Protein AF-A0A958V2U3-F1 (afdb_monomer_lite)

Foldseek 3Di:
DVVVVVVVVVVVVVPPPPPPVPDPDPLVPPDADEAEAALLCVLLVDALVCVVVSCVVCVVVDPPPDDSVVSNCLSPDPVNNVLSVLLCVPVVPCVVVVVLLRVLQSVVCVVPVVDHAAHEYEHADLLPLVPQWADDDRYIYHHSSQASALPDPSCVVPDSVSSNCNHPVNRSVVSNVNVVVVD

Radius of gyration: 22.4 Å; chains: 1; bounding box: 86×38×44 Å

Structure (mmCIF, N/CA/C/O backbone):
data_AF-A0A958V2U3-F1
#
_entry.id   AF-A0A958V2U3-F1
#
loop_
_atom_site.group_PDB
_atom_site.id
_atom_site.type_symbol
_atom_site.label_atom_id
_atom_site.label_alt_id
_atom_site.label_comp_id
_atom_site.label_asym_id
_atom_site.label_entity_id
_atom_site.label_seq_id
_atom_site.pdbx_PDB_ins_code
_atom_site.Cartn_x
_atom_site.Cartn_y
_atom_site.Cartn_z
_atom_site.occupancy
_atom_site.B_iso_or_equiv
_atom_site.auth_seq_id
_atom_site.auth_comp_id
_atom_site.au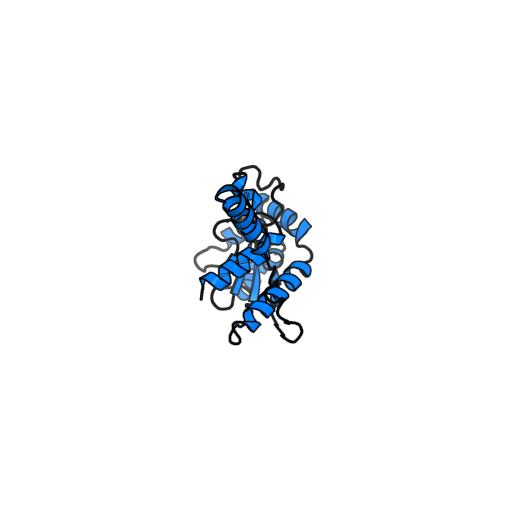th_asym_id
_atom_site.auth_atom_id
_atom_site.pdbx_PDB_model_num
ATOM 1 N N . MET A 1 1 ? -64.484 15.242 4.154 1.00 53.69 1 MET A N 1
ATOM 2 C CA . MET A 1 1 ? -63.536 14.791 5.201 1.00 53.69 1 MET A CA 1
ATOM 3 C C . MET A 1 1 ? -62.347 14.018 4.629 1.00 53.69 1 MET A C 1
ATOM 5 O O . MET A 1 1 ? -61.232 14.341 5.003 1.00 53.69 1 MET A O 1
ATOM 9 N N . SER A 1 2 ? -62.538 13.102 3.667 1.00 55.75 2 SER A N 1
ATOM 10 C CA . SER A 1 2 ? -61.446 12.334 3.023 1.00 55.75 2 SER A CA 1
ATOM 11 C C . SER A 1 2 ? -60.313 13.189 2.405 1.00 55.75 2 SER A C 1
ATOM 13 O O . SER A 1 2 ? -59.148 12.836 2.537 1.00 55.75 2 SER A O 1
ATOM 15 N N . ARG A 1 3 ? -60.604 14.369 1.830 1.00 57.62 3 ARG A N 1
ATOM 16 C CA . ARG A 1 3 ? -59.572 15.234 1.212 1.00 57.62 3 ARG A CA 1
ATOM 17 C C . ARG A 1 3 ? -58.568 15.829 2.211 1.00 57.62 3 ARG A C 1
ATOM 19 O O . ARG A 1 3 ? -57.405 15.981 1.868 1.00 57.62 3 ARG A O 1
ATOM 26 N N . TYR A 1 4 ? -58.992 16.114 3.445 1.00 66.75 4 TYR A N 1
ATOM 27 C CA . TYR A 1 4 ? -58.100 16.603 4.507 1.00 66.75 4 TYR A CA 1
ATOM 28 C C . TYR A 1 4 ? -57.252 15.480 5.109 1.00 66.75 4 TYR A C 1
ATOM 30 O O . TYR A 1 4 ? -56.148 15.737 5.570 1.00 66.75 4 TYR A O 1
ATOM 38 N N . PHE A 1 5 ? -57.736 14.235 5.045 1.00 69.31 5 PHE A N 1
ATOM 39 C CA . PHE A 1 5 ? -56.988 13.061 5.488 1.00 69.31 5 PHE A CA 1
ATOM 40 C C . PHE A 1 5 ? -55.753 12.820 4.609 1.00 69.31 5 PHE A C 1
ATOM 42 O O . PHE A 1 5 ? -54.675 12.597 5.142 1.00 69.31 5 PHE A O 1
ATOM 49 N N . TYR A 1 6 ? -55.866 12.975 3.283 1.00 70.88 6 TYR A N 1
ATOM 50 C CA . TYR A 1 6 ? -54.709 12.896 2.377 1.00 70.88 6 TYR A CA 1
ATOM 51 C C . TYR A 1 6 ? -53.693 14.025 2.597 1.00 70.88 6 TYR A C 1
ATOM 53 O O . TYR A 1 6 ? -52.493 13.774 2.548 1.00 70.88 6 TYR A O 1
ATOM 61 N N . PHE A 1 7 ? -54.149 15.247 2.895 1.00 69.75 7 PHE A N 1
ATOM 62 C CA . PHE A 1 7 ? -53.253 16.355 3.254 1.00 69.75 7 PHE A CA 1
ATOM 63 C C . PHE A 1 7 ? -52.552 16.130 4.601 1.00 69.75 7 PHE A C 1
ATOM 65 O O . PHE A 1 7 ? -51.372 16.445 4.728 1.00 69.75 7 PHE A O 1
ATOM 72 N N . LEU A 1 8 ? -53.242 15.540 5.582 1.00 73.44 8 LEU A N 1
ATOM 73 C CA . LEU A 1 8 ? -52.655 15.161 6.868 1.00 73.44 8 LEU A CA 1
ATOM 74 C C . LEU A 1 8 ? -51.618 14.034 6.700 1.00 73.44 8 LEU A C 1
ATOM 76 O O . LEU A 1 8 ? -50.543 14.100 7.284 1.00 73.44 8 LEU A O 1
ATOM 80 N N . LEU A 1 9 ? -51.906 13.037 5.857 1.00 72.19 9 LEU A N 1
ATOM 81 C CA . LEU A 1 9 ? -51.006 11.913 5.574 1.00 72.19 9 LEU A CA 1
ATOM 82 C C . LEU A 1 9 ? -49.745 12.360 4.814 1.00 72.19 9 LEU A C 1
ATOM 84 O O . LEU A 1 9 ? -48.650 11.892 5.112 1.00 72.19 9 LEU A O 1
ATOM 88 N N . LEU A 1 10 ? -49.885 13.316 3.887 1.00 73.12 10 LEU A N 1
ATOM 89 C CA . LEU A 1 10 ? -48.760 13.936 3.181 1.00 73.12 10 LEU A CA 1
ATOM 90 C C . LEU A 1 10 ? -47.903 14.799 4.123 1.00 73.12 10 LEU A C 1
ATOM 92 O O . LEU A 1 10 ? -46.685 14.801 4.002 1.00 73.12 10 LEU A O 1
ATOM 96 N N . ALA A 1 11 ? -48.518 15.488 5.092 1.00 70.25 11 ALA A N 1
ATOM 97 C CA . ALA A 1 11 ? -47.801 16.291 6.084 1.00 70.25 11 ALA A CA 1
ATOM 98 C C . ALA A 1 11 ? -46.962 15.435 7.054 1.00 70.25 11 ALA A C 1
ATOM 100 O O . ALA A 1 11 ? -45.872 15.849 7.437 1.00 70.25 11 ALA A O 1
ATOM 101 N N . ILE A 1 12 ? -47.420 14.227 7.405 1.00 69.62 12 ILE A N 1
ATOM 102 C CA . ILE A 1 12 ? -46.679 13.300 8.283 1.00 69.62 12 ILE A CA 1
ATOM 103 C C . ILE A 1 12 ? -45.396 12.778 7.603 1.00 69.62 12 ILE A C 1
ATOM 105 O O . ILE A 1 12 ? -44.389 12.581 8.282 1.00 69.62 12 ILE A O 1
ATOM 109 N N . LEU A 1 13 ? -45.378 12.646 6.268 1.00 68.75 13 LEU A N 1
ATOM 110 C CA . LEU A 1 13 ? -44.176 12.248 5.515 1.00 68.75 13 LEU A CA 1
ATOM 111 C C . LEU A 1 13 ? -43.043 13.289 5.583 1.00 68.75 13 LEU A C 1
ATOM 113 O O . LEU A 1 13 ? -41.878 12.917 5.473 1.00 68.75 13 LEU A O 1
ATOM 117 N N . PHE A 1 14 ? -43.351 14.570 5.819 1.00 64.12 14 PHE A N 1
ATOM 118 C CA . PHE A 1 14 ? -42.335 15.624 5.952 1.00 64.12 14 PHE A CA 1
ATOM 119 C C . PHE A 1 14 ? -41.719 15.725 7.357 1.00 64.12 14 PHE A C 1
ATOM 121 O O . PHE A 1 14 ? -40.670 16.345 7.507 1.00 64.12 14 PHE A O 1
ATOM 128 N N . PHE A 1 15 ? -42.321 15.106 8.380 1.00 61.28 15 PHE A N 1
ATOM 129 C CA . PHE A 1 15 ? -41.809 15.130 9.760 1.00 61.28 15 PHE A CA 1
ATOM 130 C C . PHE A 1 15 ? -40.946 13.913 10.133 1.00 61.28 15 PHE A C 1
ATOM 132 O O . PHE A 1 15 ? -40.357 13.899 11.209 1.00 61.28 15 PHE A O 1
ATOM 139 N N . SER A 1 16 ? -40.822 12.907 9.258 1.00 61.31 16 SER A N 1
ATOM 140 C CA . SER A 1 16 ? -40.075 11.673 9.562 1.00 61.31 16 SER A CA 1
ATOM 141 C C . SER A 1 16 ? -38.550 11.787 9.401 1.00 61.31 16 SER A C 1
ATOM 143 O O . SER A 1 16 ? -37.840 10.829 9.699 1.00 61.31 16 SER A O 1
ATOM 145 N N . CYS A 1 17 ? -38.023 12.931 8.956 1.00 61.22 17 CYS A N 1
ATOM 146 C CA . CYS A 1 17 ? -36.583 13.195 8.933 1.00 61.22 17 CYS A CA 1
ATOM 147 C C . CYS A 1 17 ? -36.166 14.059 10.126 1.00 61.22 17 CYS A C 1
ATOM 149 O O . CYS A 1 17 ? -35.723 15.197 9.973 1.00 61.22 17 CYS A O 1
ATOM 151 N N . THR A 1 18 ? -36.235 13.501 11.331 1.00 60.31 18 THR A N 1
ATOM 152 C CA . THR A 1 18 ? -35.295 13.915 12.372 1.00 60.31 18 THR A CA 1
ATOM 153 C C . THR A 1 18 ? -33.933 13.370 11.964 1.00 60.31 18 THR A C 1
ATOM 155 O O . THR A 1 18 ? -33.698 12.164 12.035 1.00 60.31 18 THR A O 1
ATOM 158 N N . LYS A 1 19 ? -33.038 14.245 11.489 1.00 56.06 19 LYS A N 1
ATOM 159 C CA . LYS A 1 19 ? -31.605 13.940 11.429 1.00 56.06 19 LYS A CA 1
ATOM 160 C C . LYS A 1 19 ? -31.123 13.787 12.871 1.00 56.06 19 LYS A C 1
ATOM 162 O O . LYS A 1 19 ? -30.572 14.719 13.447 1.00 56.06 19 LYS A O 1
ATOM 167 N N . GLU A 1 20 ? -31.387 12.636 13.479 1.00 52.56 20 GLU A N 1
ATOM 168 C CA . GLU A 1 20 ? -30.566 12.185 14.589 1.00 52.56 20 GLU A CA 1
ATOM 169 C C . GLU A 1 20 ? -29.176 12.002 14.000 1.00 52.56 20 GLU A C 1
ATOM 171 O O . GLU A 1 20 ? -28.909 11.062 13.252 1.00 52.56 20 GLU A O 1
ATOM 176 N N . ASN A 1 21 ? -28.330 12.995 14.253 1.00 53.22 21 ASN A N 1
ATOM 177 C CA . ASN A 1 21 ? -26.915 12.953 13.958 1.00 53.22 21 ASN A CA 1
ATOM 178 C C . ASN A 1 21 ? -26.348 11.866 14.880 1.00 53.22 21 ASN A C 1
ATOM 180 O O . ASN A 1 21 ? -26.026 12.133 16.038 1.00 53.22 21 ASN A O 1
ATOM 184 N N . LYS A 1 22 ? -26.418 10.606 14.436 1.00 55.25 22 LYS A N 1
ATOM 185 C CA . LYS A 1 22 ? -25.951 9.452 15.201 1.00 55.25 22 LYS A CA 1
ATOM 186 C C . LYS A 1 22 ? -24.435 9.551 15.312 1.00 55.25 22 LYS A C 1
ATOM 188 O O . LYS A 1 22 ? -23.723 9.117 14.421 1.00 55.25 22 LYS A O 1
ATOM 193 N N . GLN A 1 23 ? -24.040 10.181 16.416 1.00 59.31 23 GLN A N 1
ATOM 194 C CA . GLN A 1 23 ? -22.776 10.100 17.139 1.00 59.31 23 GLN A CA 1
ATOM 195 C C . GLN A 1 23 ? -21.535 10.016 16.257 1.00 59.31 23 GLN A C 1
ATOM 197 O O . GLN A 1 23 ? -21.010 8.936 16.004 1.00 59.31 23 GLN A O 1
ATOM 202 N N . ASP A 1 24 ? -21.018 11.193 15.912 1.00 71.69 24 ASP A N 1
ATOM 203 C CA . ASP A 1 24 ? -19.572 11.363 15.830 1.00 71.69 24 ASP A CA 1
ATOM 204 C C . ASP A 1 24 ? -19.022 10.983 17.215 1.00 71.69 24 ASP A C 1
ATOM 206 O O . ASP A 1 24 ? -19.319 11.639 18.222 1.00 71.69 24 ASP A O 1
ATOM 210 N N . VAL A 1 25 ? -18.401 9.809 17.305 1.00 86.94 25 VAL A N 1
ATOM 211 C CA . VAL A 1 25 ? -17.883 9.288 18.569 1.00 86.94 25 VAL A CA 1
ATOM 212 C C . VAL A 1 25 ? -16.562 9.982 18.855 1.00 86.94 25 VAL A C 1
ATOM 214 O O . VAL A 1 25 ? -15.696 10.069 17.993 1.00 86.94 25 VAL A O 1
ATOM 217 N N . ASP A 1 26 ? -16.395 10.495 20.071 1.00 90.62 26 ASP A N 1
ATOM 218 C CA . ASP A 1 26 ? -15.137 11.138 20.440 1.00 90.62 26 ASP A CA 1
ATOM 219 C C . ASP A 1 26 ? -14.033 10.084 20.594 1.00 90.62 26 ASP A C 1
ATOM 221 O O . ASP A 1 26 ? -13.953 9.370 21.597 1.00 90.62 26 ASP A O 1
ATOM 225 N N . VAL A 1 27 ? -13.181 9.997 19.575 1.00 94.06 27 VAL A N 1
ATOM 226 C CA . VAL A 1 27 ? -12.012 9.116 19.540 1.00 94.06 27 VAL A CA 1
ATOM 227 C C . VAL A 1 27 ? -10.700 9.845 19.846 1.00 94.06 27 VAL A C 1
ATOM 229 O O . VAL A 1 27 ? -9.628 9.245 19.758 1.00 94.06 27 VAL A O 1
ATOM 232 N N . SER A 1 28 ? -10.749 11.123 20.239 1.00 91.44 28 SER A N 1
ATOM 233 C CA . SER A 1 28 ? -9.549 11.941 20.480 1.00 91.44 28 SER A CA 1
ATOM 234 C C . SER A 1 28 ? -8.645 11.382 21.588 1.00 91.44 28 SER A C 1
ATOM 236 O O . SER A 1 28 ? -7.428 11.555 21.540 1.00 91.44 28 SER A O 1
ATOM 238 N N . GLY A 1 29 ? -9.227 10.664 22.555 1.00 93.06 29 GLY A N 1
ATOM 239 C CA . GLY A 1 29 ? -8.511 9.986 23.639 1.00 93.06 29 GLY A CA 1
ATOM 240 C C . GLY A 1 29 ? -8.008 8.576 23.307 1.00 93.06 29 GLY A C 1
ATOM 241 O O . GLY A 1 29 ? -7.404 7.936 24.169 1.00 93.06 29 GLY A O 1
ATOM 242 N N . ILE A 1 30 ? -8.268 8.061 22.100 1.00 95.19 30 ILE A N 1
ATOM 243 C CA . ILE A 1 30 ? -7.859 6.714 21.693 1.00 95.19 30 ILE A CA 1
ATOM 244 C C . ILE A 1 30 ? -6.532 6.791 20.958 1.00 95.19 30 ILE A C 1
ATOM 246 O O . ILE A 1 30 ? -6.419 7.392 19.891 1.00 95.19 30 ILE A O 1
ATOM 250 N N . ASP A 1 31 ? -5.536 6.112 21.517 1.00 93.44 31 ASP A N 1
ATOM 251 C CA . ASP A 1 31 ? -4.245 5.951 20.870 1.00 93.44 31 ASP A CA 1
ATOM 252 C C . ASP A 1 31 ? -4.198 4.667 20.028 1.00 93.44 31 ASP A C 1
ATOM 254 O O . ASP A 1 31 ? -4.559 3.569 20.490 1.00 93.44 31 ASP A O 1
ATOM 258 N N . VAL A 1 32 ? -3.730 4.811 18.791 1.00 94.94 32 VAL A N 1
ATOM 259 C CA . VAL A 1 32 ? -3.448 3.717 17.861 1.00 94.94 32 VAL A CA 1
ATOM 260 C C . VAL A 1 32 ? -2.045 3.912 17.310 1.00 94.94 32 VAL A C 1
ATOM 262 O O . VAL A 1 32 ? -1.762 4.859 16.586 1.00 94.94 32 VAL A O 1
ATOM 265 N N . ASN A 1 33 ? -1.159 2.986 17.659 1.00 93.12 33 ASN A N 1
ATOM 266 C CA . ASN A 1 33 ? 0.198 2.963 17.139 1.00 93.12 33 ASN A CA 1
ATOM 267 C C . ASN A 1 33 ? 0.290 1.858 16.097 1.00 93.12 33 ASN A C 1
ATOM 269 O O . ASN A 1 33 ? 0.046 0.690 16.407 1.00 93.12 33 ASN A O 1
ATOM 273 N N . PHE A 1 34 ? 0.651 2.230 14.878 1.00 97.25 34 PHE A N 1
ATOM 274 C CA . PHE A 1 34 ? 0.941 1.300 13.800 1.00 97.25 34 PHE A CA 1
ATOM 275 C C . PHE A 1 34 ? 2.052 1.861 12.923 1.00 97.25 34 PHE A C 1
ATOM 277 O O . PHE A 1 34 ? 2.313 3.064 12.904 1.00 97.25 34 PHE A O 1
ATOM 284 N N . ASN A 1 35 ? 2.705 0.962 12.199 1.00 96.38 35 ASN A N 1
ATOM 285 C CA . ASN A 1 35 ? 3.765 1.313 11.272 1.00 96.38 35 ASN A CA 1
ATOM 286 C C . ASN A 1 35 ? 3.280 1.089 9.846 1.00 96.38 35 ASN A C 1
ATOM 288 O O . ASN A 1 35 ? 2.579 0.110 9.577 1.00 96.38 35 ASN A O 1
ATOM 292 N N . VAL A 1 36 ? 3.716 1.973 8.954 1.00 98.25 36 VAL A N 1
ATOM 293 C CA . VAL A 1 36 ? 3.578 1.813 7.509 1.00 98.25 36 VAL A CA 1
ATOM 294 C C . VAL A 1 36 ? 4.941 1.419 6.952 1.00 98.25 36 VAL A C 1
ATOM 296 O O . VAL A 1 36 ? 5.921 2.143 7.125 1.00 98.25 36 VAL A O 1
ATOM 299 N N . GLU A 1 37 ? 5.017 0.272 6.288 1.00 98.12 37 GLU A N 1
ATOM 300 C CA . GLU A 1 37 ? 6.196 -0.145 5.539 1.00 98.12 37 GLU A CA 1
ATOM 301 C C . GLU A 1 37 ? 5.947 0.032 4.038 1.00 98.12 37 GLU A C 1
ATOM 303 O O . GLU A 1 37 ? 5.119 -0.653 3.439 1.00 98.12 37 GLU A O 1
ATOM 308 N N . ARG A 1 38 ? 6.698 0.952 3.423 1.00 98.25 38 ARG A N 1
ATOM 309 C CA . ARG A 1 38 ? 6.649 1.233 1.983 1.00 98.25 38 ARG A CA 1
ATOM 310 C C . ARG A 1 38 ? 7.391 0.165 1.181 1.00 98.25 38 ARG A C 1
ATOM 312 O O . ARG A 1 38 ? 8.514 0.393 0.724 1.00 98.25 38 ARG A O 1
ATOM 319 N N . PHE A 1 39 ? 6.812 -1.034 1.085 1.00 98.38 39 PHE A N 1
ATOM 320 C CA . PHE A 1 39 ? 7.411 -2.131 0.320 1.00 98.38 39 PHE A CA 1
ATOM 321 C C . PHE A 1 39 ? 7.506 -1.784 -1.167 1.00 98.38 39 PHE A C 1
ATOM 323 O O . PHE A 1 39 ? 8.541 -2.058 -1.764 1.00 98.38 39 PHE A O 1
ATOM 330 N N . ASP A 1 40 ? 6.503 -1.107 -1.732 1.00 98.12 40 ASP A N 1
ATOM 331 C CA . ASP A 1 40 ? 6.541 -0.539 -3.085 1.00 98.12 40 ASP A CA 1
ATOM 332 C C . ASP A 1 40 ? 7.841 0.244 -3.339 1.00 98.12 40 ASP A C 1
ATOM 334 O O . ASP A 1 40 ? 8.592 -0.073 -4.260 1.00 98.12 40 ASP A O 1
ATOM 338 N N . GLN A 1 41 ? 8.184 1.192 -2.462 1.00 98.12 41 GLN A N 1
ATOM 339 C CA . GLN A 1 41 ? 9.424 1.959 -2.586 1.00 98.12 41 GLN A CA 1
ATOM 340 C C . GLN A 1 41 ? 10.656 1.078 -2.381 1.00 98.12 41 GLN A C 1
ATOM 342 O O . GLN A 1 41 ? 11.604 1.147 -3.163 1.00 98.12 41 GLN A O 1
ATOM 347 N N . ALA A 1 42 ? 10.655 0.237 -1.345 1.00 97.62 42 ALA A N 1
ATOM 348 C CA . ALA A 1 42 ? 11.793 -0.618 -1.025 1.00 97.62 42 ALA A CA 1
ATOM 349 C C . ALA A 1 42 ? 12.126 -1.601 -2.159 1.00 97.62 42 ALA A C 1
ATOM 351 O O . ALA A 1 42 ? 13.299 -1.865 -2.399 1.00 97.62 42 ALA A O 1
ATOM 352 N N . TYR A 1 43 ? 11.114 -2.123 -2.852 1.00 97.75 43 TYR A N 1
ATOM 353 C CA . TYR A 1 43 ? 11.257 -3.097 -3.925 1.00 97.75 43 TYR A CA 1
ATOM 354 C C . TYR A 1 43 ? 11.634 -2.437 -5.257 1.00 97.75 43 TYR A C 1
ATOM 356 O O . TYR A 1 43 ? 12.681 -2.771 -5.814 1.00 97.75 43 TYR A O 1
ATOM 364 N N . TYR A 1 44 ? 10.861 -1.457 -5.739 1.00 97.81 44 TYR A N 1
ATOM 365 C CA . TYR A 1 44 ? 11.070 -0.872 -7.074 1.00 97.81 44 TYR A CA 1
ATOM 366 C C . TYR A 1 44 ? 12.282 0.062 -7.175 1.00 97.81 44 TYR A C 1
ATOM 368 O O . TYR A 1 44 ? 12.755 0.321 -8.280 1.00 97.81 44 TYR A O 1
ATOM 376 N N . THR A 1 45 ? 12.834 0.523 -6.047 1.00 96.31 45 THR A N 1
ATOM 377 C CA . THR A 1 45 ? 14.106 1.276 -6.020 1.00 96.31 45 THR A CA 1
ATOM 378 C C . THR A 1 45 ? 15.335 0.394 -5.779 1.00 96.31 45 THR A C 1
ATOM 380 O O . THR A 1 45 ? 16.466 0.892 -5.787 1.00 96.31 45 THR A O 1
ATOM 383 N N . SER A 1 46 ? 15.140 -0.908 -5.552 1.00 94.44 46 SER A N 1
ATOM 384 C CA . SER A 1 46 ? 16.232 -1.829 -5.249 1.00 94.44 46 SER A CA 1
ATOM 385 C C . SER A 1 46 ? 16.964 -2.321 -6.492 1.00 94.44 46 SER A C 1
ATOM 387 O O . SER A 1 46 ? 16.429 -2.377 -7.596 1.00 94.44 46 SER A O 1
ATOM 389 N N . LYS A 1 47 ? 18.218 -2.721 -6.292 1.00 92.94 47 LYS A N 1
ATOM 390 C CA . LYS A 1 47 ? 19.012 -3.462 -7.273 1.00 92.94 47 LYS A CA 1
ATOM 391 C C . LYS A 1 47 ? 18.972 -4.955 -6.981 1.00 92.94 47 LYS A C 1
ATOM 393 O O . LYS A 1 47 ? 18.674 -5.382 -5.866 1.00 92.94 47 LYS A O 1
ATOM 398 N N . SER A 1 48 ? 19.357 -5.758 -7.968 1.00 90.75 48 SER A N 1
ATOM 399 C CA . SER A 1 48 ? 19.371 -7.221 -7.866 1.00 90.75 48 SER A CA 1
ATOM 400 C C . SER A 1 48 ? 20.176 -7.737 -6.668 1.00 90.75 48 SER A C 1
ATOM 402 O O . SER A 1 48 ? 19.770 -8.703 -6.029 1.00 90.75 48 SER A O 1
ATOM 404 N N . GLU A 1 49 ? 21.271 -7.066 -6.300 1.00 92.94 49 GLU A N 1
ATOM 405 C CA . GLU A 1 49 ? 22.117 -7.446 -5.162 1.00 92.94 49 GLU A CA 1
ATOM 406 C C . GLU A 1 49 ? 21.439 -7.224 -3.799 1.00 92.94 49 GLU A C 1
ATOM 408 O O . GLU A 1 49 ? 21.866 -7.795 -2.797 1.00 92.94 49 GLU A O 1
ATOM 413 N N . GLN A 1 50 ? 20.391 -6.398 -3.744 1.00 95.19 50 GLN A N 1
ATOM 414 C CA . GLN A 1 50 ? 19.655 -6.069 -2.519 1.00 95.19 50 GLN A CA 1
ATOM 415 C C . GLN A 1 50 ? 18.452 -6.994 -2.286 1.00 95.19 50 GLN A C 1
ATOM 417 O O . GLN A 1 50 ? 17.880 -6.987 -1.193 1.00 95.19 50 GLN A O 1
ATOM 422 N N . LEU A 1 51 ? 18.089 -7.823 -3.273 1.00 95.25 51 LEU A N 1
ATOM 423 C CA . LEU A 1 51 ? 16.960 -8.748 -3.181 1.00 95.25 51 LEU A CA 1
ATOM 424 C C . LEU A 1 51 ? 17.041 -9.693 -1.964 1.00 95.25 51 LEU A C 1
ATOM 426 O O . LEU A 1 51 ? 16.020 -9.844 -1.293 1.00 95.25 51 LEU A O 1
ATOM 430 N N . PRO A 1 52 ? 18.201 -10.283 -1.595 1.00 95.44 52 PRO A N 1
ATOM 431 C CA . PRO A 1 52 ? 18.282 -11.130 -0.403 1.00 95.44 52 PRO A CA 1
ATOM 432 C C . PRO A 1 52 ? 17.889 -10.401 0.891 1.00 95.44 52 PRO A C 1
ATOM 434 O O . PRO A 1 52 ? 17.144 -10.946 1.700 1.00 95.44 52 PRO A O 1
ATOM 437 N N . ALA A 1 53 ? 18.321 -9.147 1.059 1.00 95.94 53 ALA A N 1
ATOM 438 C CA . ALA A 1 53 ? 17.977 -8.340 2.231 1.00 95.94 53 ALA A CA 1
ATOM 439 C C . ALA A 1 53 ? 16.486 -7.958 2.251 1.00 95.94 53 ALA A C 1
ATOM 441 O O . ALA A 1 53 ? 15.858 -7.940 3.310 1.00 95.94 53 ALA A O 1
ATOM 442 N N . LEU A 1 54 ? 15.889 -7.696 1.081 1.00 96.25 54 LEU A N 1
ATOM 443 C CA . LEU A 1 54 ? 14.444 -7.477 0.968 1.00 96.25 54 LEU A CA 1
ATOM 444 C C . LEU A 1 54 ? 13.645 -8.726 1.337 1.00 96.25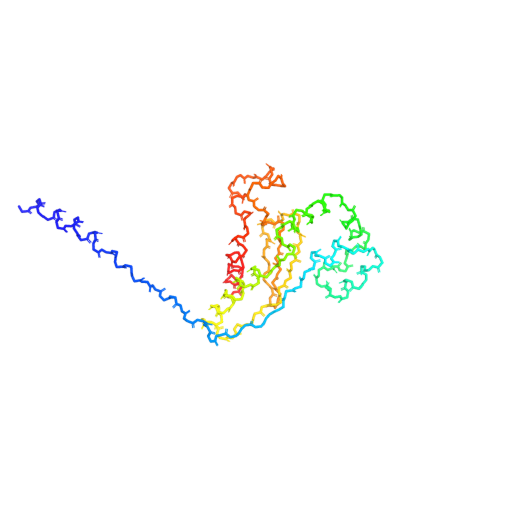 54 LEU A C 1
ATOM 446 O O . LEU A 1 54 ? 12.653 -8.616 2.054 1.00 96.25 54 LEU A O 1
ATOM 450 N N . LYS A 1 55 ? 14.093 -9.906 0.898 1.00 95.88 55 LYS A N 1
ATOM 451 C CA . LYS A 1 55 ? 13.474 -11.188 1.252 1.00 95.88 55 LYS A CA 1
ATOM 452 C C . LYS A 1 55 ? 13.527 -11.463 2.749 1.00 95.88 55 LYS A C 1
ATOM 454 O O . LYS A 1 55 ? 12.555 -11.958 3.305 1.00 95.88 55 LYS A O 1
ATOM 459 N N . GLU A 1 56 ? 14.628 -11.111 3.405 1.00 95.81 56 GLU A N 1
ATOM 460 C CA . GLU A 1 56 ? 14.751 -11.232 4.859 1.00 95.81 56 GLU A CA 1
ATOM 461 C C . GLU A 1 56 ? 13.801 -10.278 5.598 1.00 95.81 56 GLU A C 1
ATOM 463 O O . GLU A 1 56 ? 13.184 -10.662 6.591 1.00 95.81 56 GLU A O 1
ATOM 468 N N . LYS A 1 57 ? 13.633 -9.049 5.093 1.00 96.19 57 LYS A N 1
ATOM 469 C CA . LYS A 1 57 ? 12.737 -8.052 5.694 1.00 96.19 57 LYS A CA 1
ATOM 470 C C . LYS A 1 57 ? 11.249 -8.358 5.458 1.00 96.19 57 LYS A C 1
ATOM 472 O O . LYS A 1 57 ? 10.433 -8.128 6.351 1.00 96.19 57 LYS A O 1
ATOM 477 N N . PHE A 1 58 ? 10.896 -8.885 4.284 1.00 95.62 58 PHE A N 1
ATOM 478 C CA . PHE A 1 58 ? 9.514 -9.130 3.850 1.00 95.62 58 PHE A CA 1
ATOM 479 C C . PHE A 1 58 ? 9.268 -10.585 3.402 1.00 95.62 58 PHE A C 1
ATOM 481 O O . PHE A 1 58 ? 8.770 -10.809 2.299 1.00 95.62 58 PHE A O 1
ATOM 488 N N . PRO A 1 59 ? 9.574 -11.608 4.219 1.00 94.06 59 PRO A N 1
ATOM 489 C CA . PRO A 1 59 ? 9.586 -13.006 3.769 1.00 94.06 59 PRO A CA 1
ATOM 490 C C . PRO A 1 59 ? 8.226 -13.500 3.251 1.00 94.06 59 PRO A C 1
ATOM 492 O O . PRO A 1 59 ? 8.169 -14.330 2.350 1.00 94.06 59 PRO A O 1
ATOM 495 N N . TYR A 1 60 ? 7.126 -12.953 3.773 1.00 91.06 60 TYR A N 1
ATOM 496 C CA . TYR A 1 60 ? 5.752 -13.273 3.366 1.00 91.06 60 TYR A CA 1
ATOM 497 C C . TYR A 1 60 ? 5.365 -12.720 1.984 1.00 91.06 60 TYR A C 1
ATOM 499 O O . TYR A 1 60 ? 4.384 -13.182 1.413 1.00 91.06 60 TYR A O 1
ATOM 507 N N . LEU A 1 61 ? 6.132 -11.777 1.424 1.00 94.31 61 LEU A N 1
ATOM 508 C CA . LEU A 1 61 ? 5.924 -11.257 0.065 1.00 94.31 61 LEU A CA 1
ATOM 509 C C . LEU A 1 61 ? 6.761 -11.993 -0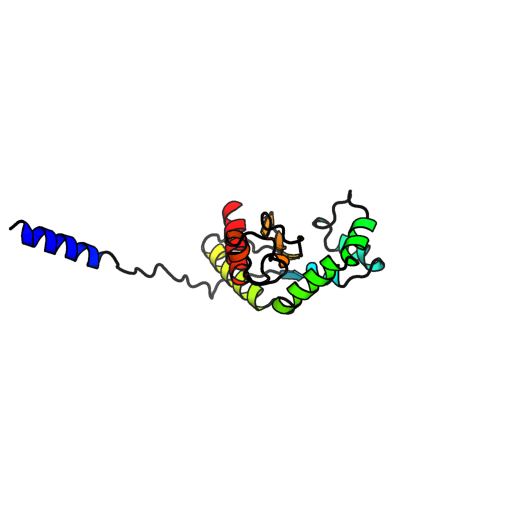.990 1.00 94.31 61 LEU A C 1
ATOM 511 O O . LEU A 1 61 ? 6.597 -11.750 -2.182 1.00 94.31 61 LEU A O 1
ATOM 515 N N . PHE A 1 62 ? 7.631 -12.920 -0.575 1.00 94.94 62 PHE A N 1
ATOM 516 C CA . PHE A 1 62 ? 8.509 -13.672 -1.470 1.00 94.94 62 PHE A CA 1
ATOM 517 C C . PHE A 1 62 ? 8.328 -15.186 -1.297 1.00 94.94 62 PHE A C 1
ATOM 519 O O . PHE A 1 62 ? 9.144 -15.832 -0.633 1.00 94.94 62 PHE A O 1
ATOM 526 N N . PRO A 1 63 ? 7.294 -15.785 -1.915 1.00 94.06 63 PRO A N 1
ATOM 527 C CA . PRO A 1 63 ? 7.118 -17.232 -1.917 1.00 94.06 63 PRO A CA 1
ATOM 528 C C . PRO A 1 63 ? 8.391 -17.981 -2.346 1.00 94.06 63 PRO A C 1
ATOM 530 O O . PRO A 1 63 ? 8.994 -17.669 -3.375 1.00 94.06 63 PRO A O 1
ATOM 533 N N . VAL A 1 64 ? 8.794 -18.987 -1.559 1.00 91.31 64 VAL A N 1
ATOM 534 C CA . VAL A 1 64 ? 10.069 -19.726 -1.715 1.00 91.31 64 VAL A CA 1
ATOM 535 C C . VAL A 1 64 ? 10.172 -20.430 -3.071 1.00 91.31 64 VAL A C 1
ATOM 537 O O . VAL A 1 64 ? 11.264 -20.611 -3.604 1.00 91.31 64 VAL A O 1
ATOM 540 N N . GLN A 1 65 ? 9.033 -20.805 -3.649 1.00 94.00 65 GLN A N 1
ATOM 541 C CA . GLN A 1 65 ? 8.945 -21.436 -4.960 1.00 94.00 65 GLN A CA 1
ATOM 542 C C . GLN A 1 65 ? 9.221 -20.480 -6.130 1.00 94.00 65 GLN A C 1
ATOM 544 O O . GLN A 1 65 ? 9.447 -20.957 -7.240 1.00 94.00 65 GLN A O 1
ATOM 549 N N . THR A 1 66 ? 9.193 -19.160 -5.914 1.00 95.31 66 THR A N 1
ATOM 550 C CA . THR A 1 66 ? 9.388 -18.165 -6.974 1.00 95.31 66 THR A CA 1
ATOM 551 C C . THR A 1 66 ? 10.878 -17.841 -7.130 1.00 95.31 66 THR A C 1
ATOM 553 O O . THR A 1 66 ? 11.465 -17.246 -6.218 1.00 95.31 66 THR A O 1
ATOM 556 N N . PRO A 1 67 ? 11.507 -18.173 -8.277 1.00 96.31 67 PRO A N 1
ATOM 557 C CA . PRO A 1 67 ? 12.929 -17.918 -8.495 1.00 96.31 67 PRO A CA 1
ATOM 558 C C . PRO A 1 67 ? 13.282 -16.427 -8.442 1.00 96.31 67 PRO A C 1
ATOM 560 O O . PRO A 1 67 ? 12.516 -15.582 -8.905 1.00 96.31 67 PRO A O 1
ATOM 563 N N . ASP A 1 68 ? 14.487 -16.104 -7.967 1.00 95.94 68 ASP A N 1
ATOM 564 C CA . ASP A 1 68 ? 15.014 -14.729 -7.911 1.00 95.94 68 ASP A CA 1
ATOM 565 C C . ASP A 1 68 ? 14.968 -14.021 -9.267 1.00 95.94 68 ASP A C 1
ATOM 567 O O . ASP A 1 68 ? 14.680 -12.829 -9.329 1.00 95.94 68 ASP A O 1
ATOM 571 N N . SER A 1 69 ? 15.172 -14.761 -10.361 1.00 96.38 69 SER A N 1
ATOM 572 C CA . SER A 1 69 ? 15.106 -14.220 -11.719 1.00 96.38 69 SER A CA 1
ATOM 573 C C . SER A 1 69 ? 13.754 -13.588 -12.051 1.00 96.38 69 SER A C 1
ATOM 575 O O . SER A 1 69 ? 13.725 -12.638 -12.821 1.00 96.38 69 SER A O 1
ATOM 577 N N . ILE A 1 70 ? 12.651 -14.077 -11.472 1.00 96.75 70 ILE A N 1
ATOM 578 C CA . ILE A 1 70 ? 11.313 -13.508 -11.685 1.00 96.75 70 ILE A CA 1
ATOM 579 C C . ILE A 1 70 ? 11.197 -12.151 -10.988 1.00 96.75 70 ILE A C 1
ATOM 581 O O . ILE A 1 70 ? 10.762 -11.180 -11.597 1.00 96.75 70 ILE A O 1
ATOM 585 N N . TRP A 1 71 ? 11.662 -12.056 -9.741 1.00 96.19 71 TRP A N 1
ATOM 586 C CA . TRP A 1 71 ? 11.665 -10.799 -8.989 1.00 96.19 71 TRP A CA 1
ATOM 587 C C . TRP A 1 71 ? 12.596 -9.761 -9.612 1.00 96.19 71 TRP A C 1
ATOM 589 O O . TRP A 1 71 ? 12.260 -8.583 -9.661 1.00 96.19 71 TRP A O 1
ATOM 599 N N . ILE A 1 72 ? 13.757 -10.194 -10.103 1.00 96.38 72 ILE A N 1
ATOM 600 C CA . ILE A 1 72 ? 14.709 -9.321 -10.794 1.00 96.38 72 ILE A CA 1
ATOM 601 C C . ILE A 1 72 ? 14.140 -8.862 -12.138 1.00 96.38 72 ILE A C 1
ATOM 603 O O . ILE A 1 72 ? 14.295 -7.694 -12.485 1.00 96.38 72 ILE A O 1
ATOM 607 N N . ALA A 1 73 ? 13.480 -9.750 -12.888 1.00 96.75 73 ALA A N 1
ATOM 608 C CA . ALA A 1 73 ? 12.820 -9.379 -14.134 1.00 96.75 73 ALA A CA 1
ATOM 609 C C . ALA A 1 73 ? 11.728 -8.331 -13.884 1.00 96.75 73 ALA A C 1
ATOM 611 O O . ALA A 1 73 ? 11.740 -7.305 -14.549 1.00 96.75 73 ALA A O 1
ATOM 612 N N . LYS A 1 74 ? 10.875 -8.536 -12.871 1.00 95.56 74 LYS A N 1
ATOM 613 C CA . LYS A 1 74 ? 9.806 -7.596 -12.500 1.00 95.56 74 LYS A CA 1
ATOM 614 C C . LYS A 1 74 ? 10.338 -6.212 -12.110 1.00 95.56 74 LYS A C 1
ATOM 616 O O . LYS A 1 74 ? 9.822 -5.218 -12.593 1.00 95.56 74 LYS A O 1
ATOM 621 N N . ILE A 1 75 ? 11.400 -6.114 -11.302 1.00 93.75 75 ILE A N 1
ATOM 622 C CA . ILE A 1 75 ? 11.981 -4.800 -10.940 1.00 93.75 75 ILE A CA 1
ATOM 623 C C . ILE A 1 75 ? 12.496 -4.050 -12.179 1.00 93.75 75 ILE A C 1
ATOM 625 O O . ILE A 1 75 ? 12.422 -2.827 -12.220 1.00 93.75 75 ILE A O 1
ATOM 629 N N . ASN A 1 76 ? 13.041 -4.759 -13.170 1.00 94.69 76 ASN A N 1
ATOM 630 C CA . ASN A 1 76 ? 13.623 -4.145 -14.368 1.00 94.69 76 ASN A CA 1
ATOM 631 C C . ASN A 1 76 ? 12.625 -3.984 -15.525 1.00 94.69 76 ASN A C 1
ATOM 633 O O . ASN A 1 76 ? 13.007 -3.485 -16.586 1.00 94.69 76 ASN A O 1
ATOM 637 N N . ASP A 1 77 ? 11.386 -4.435 -15.352 1.00 97.12 77 ASP A N 1
ATOM 638 C CA . ASP A 1 77 ? 10.349 -4.300 -16.362 1.00 97.12 77 ASP A CA 1
ATOM 639 C C . ASP A 1 77 ? 9.919 -2.830 -16.493 1.00 97.12 77 ASP A C 1
ATOM 641 O O . ASP A 1 77 ? 9.851 -2.084 -15.513 1.00 97.12 77 ASP A O 1
ATOM 645 N N . THR A 1 78 ? 9.701 -2.384 -17.731 1.00 96.88 78 THR A N 1
ATOM 646 C CA . THR A 1 78 ? 9.432 -0.965 -18.007 1.00 96.88 78 THR A CA 1
ATOM 647 C C . THR A 1 78 ? 8.030 -0.562 -17.568 1.00 96.88 78 THR A C 1
ATOM 649 O O . THR A 1 78 ? 7.873 0.528 -17.018 1.00 96.88 78 THR A O 1
ATOM 652 N N . ASP A 1 79 ? 7.046 -1.443 -17.737 1.00 95.75 79 ASP A N 1
ATOM 653 C CA . ASP A 1 79 ? 5.654 -1.168 -17.382 1.00 95.75 79 ASP A CA 1
ATOM 654 C C . ASP A 1 79 ? 5.502 -1.153 -15.854 1.00 95.75 79 ASP A C 1
ATOM 656 O O . ASP A 1 79 ? 4.815 -0.304 -15.290 1.00 95.75 79 ASP A O 1
ATOM 660 N N . GLU A 1 80 ? 6.227 -2.032 -15.156 1.00 97.06 80 GLU A N 1
ATOM 661 C CA . GLU A 1 80 ? 6.313 -2.033 -13.690 1.00 97.06 80 GLU A CA 1
ATOM 662 C C . GLU A 1 80 ? 6.912 -0.734 -13.134 1.00 97.06 80 GLU A C 1
ATOM 664 O O . GLU A 1 80 ? 6.411 -0.168 -12.158 1.00 97.06 80 GLU A O 1
ATOM 669 N N . GLN A 1 81 ? 7.981 -0.237 -13.761 1.00 97.75 81 GLN A N 1
ATOM 670 C CA . GLN A 1 81 ? 8.612 1.024 -13.371 1.00 97.75 81 GLN A CA 1
ATOM 671 C C . GLN A 1 81 ? 7.733 2.237 -13.704 1.00 97.75 81 GLN A C 1
ATOM 673 O O . GLN A 1 81 ? 7.710 3.196 -12.931 1.00 97.75 81 GLN A O 1
ATOM 678 N N . GLU A 1 82 ? 6.978 2.202 -14.806 1.00 97.19 82 GLU A N 1
ATOM 679 C CA . GLU A 1 82 ? 5.978 3.226 -15.128 1.00 97.19 82 GLU A CA 1
ATOM 680 C C . GLU A 1 82 ? 4.842 3.234 -14.097 1.00 97.19 82 GLU A C 1
ATOM 682 O O . GLU A 1 82 ? 4.521 4.290 -13.546 1.00 97.19 82 GLU A O 1
ATOM 687 N N . LEU A 1 83 ? 4.298 2.064 -13.753 1.00 97.69 83 LEU A N 1
ATOM 688 C CA . LEU A 1 83 ? 3.265 1.921 -12.727 1.00 97.69 83 LEU A CA 1
ATOM 689 C C . LEU A 1 83 ? 3.746 2.436 -11.366 1.00 97.69 83 LEU A C 1
ATOM 691 O O . LEU A 1 83 ? 3.040 3.187 -10.683 1.00 97.69 83 LEU A O 1
ATOM 695 N N . PHE A 1 84 ? 4.978 2.087 -10.985 1.00 98.44 84 PHE A N 1
ATOM 696 C CA . PHE A 1 84 ? 5.610 2.630 -9.791 1.00 98.44 84 PHE A CA 1
ATOM 697 C C . PHE A 1 84 ? 5.736 4.151 -9.871 1.00 98.44 84 PHE A C 1
ATOM 699 O O . PHE A 1 84 ? 5.317 4.835 -8.936 1.00 98.44 84 PHE A O 1
ATOM 706 N N . ALA A 1 85 ? 6.221 4.706 -10.980 1.00 98.31 85 ALA A N 1
ATOM 707 C CA . ALA A 1 85 ? 6.337 6.149 -11.151 1.00 98.31 85 ALA A CA 1
ATOM 708 C C . ALA A 1 85 ? 4.982 6.870 -11.029 1.00 98.31 85 ALA A C 1
ATOM 710 O O . ALA A 1 85 ? 4.909 7.885 -10.334 1.00 98.31 85 ALA A O 1
ATOM 711 N N . GLU A 1 86 ? 3.906 6.350 -11.632 1.00 98.06 86 GLU A N 1
ATOM 712 C CA . GLU A 1 86 ? 2.554 6.904 -11.472 1.00 98.06 86 GLU A CA 1
ATOM 713 C C . GLU A 1 86 ? 2.088 6.857 -10.012 1.00 98.06 86 GLU A C 1
ATOM 715 O O . GLU A 1 86 ? 1.582 7.860 -9.504 1.00 98.06 86 GLU A O 1
ATOM 720 N N . SER A 1 87 ? 2.327 5.747 -9.302 1.00 98.25 87 SER A N 1
ATOM 721 C CA . SER A 1 87 ? 2.002 5.648 -7.871 1.00 98.25 87 SER A CA 1
ATOM 722 C C . SER A 1 87 ? 2.730 6.708 -7.042 1.00 98.25 87 SER A C 1
ATOM 724 O O . SER A 1 87 ? 2.126 7.349 -6.181 1.00 98.25 87 SER A O 1
ATOM 726 N N . GLN A 1 88 ? 4.005 6.980 -7.339 1.00 98.38 88 GLN A N 1
ATOM 727 C CA . GLN A 1 88 ? 4.789 7.953 -6.580 1.00 98.38 88 GLN A CA 1
ATOM 728 C C . GLN A 1 88 ? 4.383 9.404 -6.855 1.00 98.38 88 GLN A C 1
ATOM 730 O O . GLN A 1 88 ? 4.656 10.260 -6.020 1.00 98.38 88 GLN A O 1
ATOM 735 N N . LYS A 1 89 ? 3.683 9.713 -7.957 1.00 97.69 89 LYS A N 1
ATOM 736 C CA . LYS A 1 89 ? 3.112 11.061 -8.158 1.00 97.69 89 LYS A CA 1
ATOM 737 C C . LYS A 1 89 ? 2.058 11.416 -7.110 1.00 97.69 89 LYS A C 1
ATOM 739 O O . LYS A 1 89 ? 1.815 12.597 -6.880 1.00 97.69 89 LYS A O 1
ATOM 744 N N . ILE A 1 90 ? 1.426 10.404 -6.520 1.00 97.44 90 ILE A N 1
ATOM 745 C CA . ILE A 1 90 ? 0.347 10.554 -5.541 1.00 97.44 90 ILE A CA 1
ATOM 746 C C . ILE A 1 90 ? 0.871 10.242 -4.140 1.00 97.44 90 ILE A C 1
ATOM 748 O O . ILE A 1 90 ? 0.644 11.014 -3.215 1.00 97.44 90 ILE A O 1
ATOM 752 N N . TYR A 1 91 ? 1.615 9.144 -4.009 1.00 98.19 91 TYR A N 1
ATOM 753 C CA . TYR A 1 91 ? 1.995 8.545 -2.732 1.00 98.19 91 TYR A CA 1
ATOM 754 C C . TYR A 1 91 ? 3.492 8.681 -2.426 1.00 98.19 91 TYR A C 1
ATOM 756 O O . TYR A 1 91 ? 4.042 7.863 -1.689 1.00 98.19 91 TYR A O 1
ATOM 764 N N . SER A 1 92 ? 4.207 9.665 -2.987 1.00 96.88 92 SER A N 1
ATOM 765 C CA . SER A 1 92 ? 5.590 9.936 -2.550 1.00 96.88 92 SER A CA 1
ATOM 766 C C . SER A 1 92 ? 5.647 10.264 -1.055 1.00 96.88 92 SER A C 1
ATOM 768 O O . SER A 1 92 ? 6.585 9.865 -0.368 1.00 96.88 92 SER A O 1
ATOM 770 N N . ASP A 1 93 ? 4.614 10.954 -0.570 1.00 95.62 93 ASP A N 1
ATOM 771 C CA . ASP A 1 93 ? 4.292 11.148 0.839 1.00 95.62 93 ASP A CA 1
ATOM 772 C C . ASP A 1 93 ? 3.007 10.360 1.142 1.00 95.62 93 ASP A C 1
ATOM 774 O O . ASP A 1 93 ? 2.074 10.390 0.345 1.00 95.62 93 ASP A O 1
ATOM 778 N N . PHE A 1 94 ? 2.992 9.622 2.251 1.00 97.06 94 PHE A N 1
ATOM 779 C CA . PHE A 1 94 ? 1.876 8.759 2.661 1.00 97.06 94 PHE A CA 1
ATOM 780 C C . PHE A 1 94 ? 1.252 9.214 3.989 1.00 97.06 94 PHE A C 1
ATOM 782 O O . PHE A 1 94 ? 0.518 8.463 4.631 1.00 97.06 94 PHE A O 1
ATOM 789 N N . GLU A 1 95 ? 1.592 10.414 4.474 1.00 97.38 95 GLU A N 1
ATOM 790 C CA . GLU A 1 95 ? 1.102 10.870 5.776 1.00 97.38 95 GLU A CA 1
ATOM 791 C C . GLU A 1 95 ? -0.413 11.121 5.775 1.00 97.38 95 GLU A C 1
ATOM 793 O O . GLU A 1 95 ? -1.058 10.813 6.770 1.00 97.38 95 GLU A O 1
ATOM 798 N N . THR A 1 96 ? -1.015 11.562 4.662 1.00 97.06 96 THR A N 1
ATOM 799 C CA . THR A 1 96 ? -2.480 11.728 4.574 1.00 97.06 96 THR A CA 1
ATOM 800 C C . THR A 1 96 ? -3.212 10.398 4.754 1.00 97.06 96 THR A C 1
ATOM 802 O O . THR A 1 96 ? -4.080 10.289 5.612 1.00 97.06 96 THR A O 1
ATOM 805 N N . GLU A 1 97 ? -2.835 9.357 4.008 1.00 98.06 97 GLU A N 1
ATOM 806 C CA . GLU A 1 97 ? -3.454 8.031 4.125 1.00 98.06 97 GLU A CA 1
ATOM 807 C C . GLU A 1 97 ? -3.238 7.459 5.516 1.00 98.06 97 GLU A C 1
ATOM 809 O O . GLU A 1 97 ? -4.119 6.832 6.091 1.00 98.06 97 GLU A O 1
ATOM 814 N N . LYS A 1 98 ? -2.050 7.666 6.081 1.00 98.00 98 LYS A N 1
ATOM 815 C CA . LYS A 1 98 ? -1.728 7.216 7.429 1.00 98.00 98 LYS A CA 1
ATOM 816 C C . LYS A 1 98 ? -2.579 7.926 8.483 1.00 98.00 98 LYS A C 1
ATOM 818 O O . LYS A 1 98 ? -2.999 7.268 9.430 1.00 98.00 98 LYS A O 1
ATOM 823 N N . GLU A 1 99 ? -2.857 9.219 8.340 1.00 97.31 99 GLU A N 1
ATOM 824 C CA . GLU A 1 99 ? -3.779 9.946 9.221 1.00 97.31 99 GLU A CA 1
ATOM 825 C C . GLU A 1 99 ? -5.208 9.403 9.109 1.00 97.31 99 GLU A C 1
ATOM 827 O O . GLU A 1 99 ? -5.843 9.134 10.129 1.00 97.31 99 GLU A O 1
ATOM 832 N N . GLU A 1 100 ? -5.686 9.159 7.890 1.00 97.69 100 GLU A N 1
ATOM 833 C CA . GLU A 1 100 ? -7.016 8.594 7.654 1.00 97.69 100 GLU A CA 1
ATOM 834 C C . GLU A 1 100 ? -7.145 7.154 8.184 1.00 97.69 100 GLU A C 1
ATOM 836 O O . GLU A 1 100 ? -8.135 6.798 8.825 1.00 97.69 100 GLU A O 1
ATOM 841 N N . LEU A 1 101 ? -6.117 6.322 7.989 1.00 98.50 101 LEU A N 1
ATOM 842 C CA . LEU A 1 101 ? -6.046 4.974 8.558 1.00 98.50 101 LEU A CA 1
ATOM 843 C C . LEU A 1 101 ? -5.986 5.017 10.086 1.00 98.50 101 LEU A C 1
ATOM 845 O O . LEU A 1 101 ? -6.624 4.199 10.747 1.00 98.50 101 LEU A O 1
ATOM 849 N N . ALA A 1 102 ? -5.252 5.972 10.66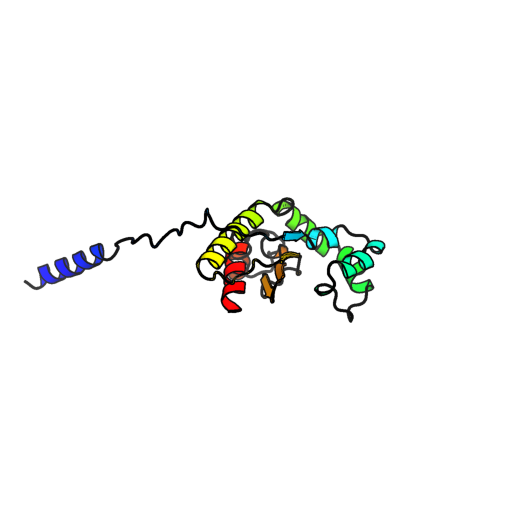6 1.00 98.12 102 ALA A N 1
ATOM 850 C CA . ALA A 1 102 ? -5.225 6.166 12.110 1.00 98.12 102 ALA A CA 1
ATOM 851 C C . ALA A 1 102 ? -6.620 6.503 12.639 1.00 98.12 102 ALA A C 1
ATOM 853 O O . ALA A 1 102 ? -7.045 5.933 13.644 1.00 98.12 102 ALA A O 1
ATOM 854 N N . ASP A 1 103 ? -7.341 7.394 11.964 1.00 97.31 103 ASP A N 1
ATOM 855 C CA . ASP A 1 103 ? -8.708 7.737 12.333 1.00 97.31 103 ASP A CA 1
ATOM 856 C C . ASP A 1 103 ? -9.639 6.517 12.262 1.00 97.31 103 ASP A C 1
ATOM 858 O O . ASP A 1 103 ? -10.300 6.185 13.250 1.00 97.31 103 ASP A O 1
ATOM 862 N N . LEU A 1 104 ? -9.595 5.756 11.164 1.00 97.44 104 LEU A N 1
ATOM 863 C CA . LEU A 1 104 ? -10.339 4.502 11.032 1.00 97.44 104 LEU A CA 1
ATOM 864 C C . LEU A 1 104 ? -10.014 3.522 12.170 1.00 97.44 104 LEU A C 1
ATOM 866 O O . LEU A 1 104 ? -10.913 2.982 12.816 1.00 97.44 104 LEU A O 1
ATOM 870 N N . PHE A 1 105 ? -8.733 3.297 12.461 1.00 97.94 105 PHE A N 1
ATOM 871 C CA . PHE A 1 105 ? -8.309 2.365 13.505 1.00 97.94 105 PHE A CA 1
ATOM 872 C C . PHE A 1 105 ? -8.748 2.808 14.900 1.00 97.94 105 PHE A C 1
ATOM 874 O O . PHE A 1 105 ? -9.070 1.952 15.729 1.00 97.94 105 PHE A O 1
ATOM 881 N N . LYS A 1 106 ? -8.801 4.116 15.178 1.00 97.69 106 LYS A N 1
ATOM 882 C CA . LYS A 1 106 ? -9.354 4.633 16.437 1.00 97.69 106 LYS A CA 1
ATOM 883 C C . LYS A 1 106 ? -10.839 4.315 16.561 1.00 97.69 106 LYS A C 1
ATOM 885 O O . LYS A 1 106 ? -11.261 3.832 17.611 1.00 97.69 106 LYS A O 1
ATOM 890 N N . HIS A 1 107 ? -11.605 4.515 15.491 1.00 96.75 107 HIS A N 1
ATOM 891 C CA . HIS A 1 107 ? -13.025 4.175 15.455 1.00 96.75 107 HIS A CA 1
ATOM 892 C C . HIS A 1 107 ? -13.253 2.673 15.638 1.00 96.75 107 HIS A C 1
ATOM 894 O O . HIS A 1 107 ? -14.068 2.272 16.468 1.00 96.75 107 HIS A O 1
ATOM 900 N N . ILE A 1 108 ? -12.486 1.822 14.953 1.00 95.62 108 ILE A N 1
ATOM 901 C CA . ILE A 1 108 ? -12.575 0.366 15.137 1.00 95.62 108 ILE A CA 1
ATOM 902 C C . ILE A 1 108 ? -12.249 -0.005 16.588 1.00 95.62 108 ILE A C 1
ATOM 904 O O . ILE A 1 108 ? -12.995 -0.758 17.210 1.00 95.62 108 ILE A O 1
ATOM 908 N N . LYS A 1 109 ? -11.186 0.563 17.169 1.00 96.38 109 LYS A N 1
ATOM 909 C CA . LYS A 1 109 ? -10.783 0.301 18.558 1.00 96.38 109 LYS A CA 1
ATOM 910 C C . LYS A 1 109 ? -11.801 0.791 19.591 1.00 96.38 109 LYS A C 1
ATOM 912 O O . LYS A 1 109 ? -11.929 0.164 20.640 1.00 96.38 109 LYS A O 1
ATOM 917 N N . TYR A 1 110 ? -12.529 1.873 19.308 1.00 96.06 110 TYR A N 1
ATOM 918 C CA . TYR A 1 110 ? -13.629 2.343 20.154 1.00 96.06 110 TYR A CA 1
ATOM 919 C C . TYR A 1 110 ? -14.715 1.269 20.299 1.00 96.06 110 TYR A C 1
ATOM 921 O O . TYR A 1 110 ? -15.116 0.943 21.416 1.00 96.06 110 TYR A O 1
ATOM 929 N N . TYR A 1 111 ? -15.155 0.686 19.180 1.00 94.50 111 TYR A N 1
ATOM 930 C CA . TYR A 1 111 ? -16.197 -0.347 19.176 1.00 94.50 111 TYR A CA 1
ATOM 931 C C . TYR A 1 111 ? -15.671 -1.734 19.569 1.00 94.50 111 TYR A C 1
ATOM 933 O O . TYR A 1 111 ? -16.398 -2.521 20.177 1.00 94.50 111 TYR A O 1
ATOM 941 N N . TYR A 1 112 ? -14.399 -2.017 19.286 1.00 93.94 112 TYR A N 1
ATOM 942 C CA . TYR A 1 112 ? -13.737 -3.290 19.554 1.00 93.94 112 TYR A CA 1
ATOM 943 C C . TYR A 1 112 ? -12.426 -3.068 20.326 1.00 93.94 112 TYR A C 1
ATOM 945 O O . TYR A 1 112 ? -11.349 -3.084 19.733 1.00 93.94 112 TYR A O 1
ATOM 953 N N . PRO A 1 113 ? -12.460 -2.922 21.666 1.00 94.69 113 PRO A N 1
ATOM 954 C CA . PRO A 1 113 ? -11.269 -2.589 22.459 1.00 94.69 113 PRO A CA 1
ATOM 955 C C . PRO A 1 113 ? -10.103 -3.588 22.366 1.00 94.69 113 PRO A C 1
ATOM 957 O O . PRO A 1 113 ? -8.966 -3.236 22.678 1.00 94.69 113 PRO A O 1
ATOM 960 N N . ALA A 1 114 ? -10.369 -4.833 21.954 1.00 94.00 114 ALA A N 1
ATOM 961 C CA . ALA A 1 114 ? -9.350 -5.860 21.724 1.00 94.00 114 ALA A CA 1
ATOM 962 C C . ALA A 1 114 ? -8.625 -5.719 20.370 1.00 94.00 114 ALA A C 1
ATOM 964 O O . ALA A 1 114 ? -7.620 -6.400 20.152 1.00 94.00 114 ALA A O 1
ATOM 965 N N . PHE A 1 115 ? -9.119 -4.854 19.477 1.00 94.88 115 PHE A N 1
ATOM 966 C CA . PHE A 1 115 ? -8.519 -4.589 18.177 1.00 94.88 115 PHE A CA 1
ATOM 967 C C . PHE A 1 115 ? -7.078 -4.101 18.333 1.00 94.88 115 PHE A C 1
ATOM 969 O O . PHE A 1 115 ? -6.765 -3.205 19.127 1.00 94.88 115 PHE A O 1
ATOM 976 N N . LYS A 1 116 ? -6.196 -4.689 17.528 1.00 95.19 116 LYS A N 1
ATOM 977 C CA . LYS A 1 116 ? -4.806 -4.270 17.392 1.00 95.19 116 LYS A CA 1
ATOM 978 C C . LYS A 1 116 ? -4.632 -3.748 15.979 1.00 95.19 116 LYS A C 1
ATOM 980 O O . LYS A 1 116 ? -4.861 -4.492 15.032 1.00 95.19 116 LYS A O 1
ATOM 985 N N . ALA A 1 117 ? -4.220 -2.489 15.859 1.00 97.19 117 ALA A N 1
ATOM 986 C CA . ALA A 1 117 ? -3.933 -1.905 14.560 1.00 97.19 117 ALA A CA 1
ATOM 987 C C . ALA A 1 117 ? -2.865 -2.755 13.839 1.00 97.19 117 ALA A C 1
ATOM 989 O O . ALA A 1 117 ? -1.839 -3.077 14.455 1.00 97.19 117 ALA A O 1
ATOM 990 N N . PRO A 1 118 ? -3.107 -3.164 12.583 1.00 97.38 118 PRO A N 1
ATOM 991 C CA . PRO A 1 118 ? -2.174 -4.005 11.853 1.00 97.38 118 PRO A CA 1
ATOM 992 C C . PRO A 1 118 ? -0.926 -3.233 11.435 1.00 97.38 118 PRO A C 1
ATOM 994 O O . PRO A 1 118 ? -0.909 -2.004 11.362 1.00 97.38 118 PRO A O 1
ATOM 997 N N . LYS A 1 119 ? 0.125 -3.974 11.089 1.00 97.69 119 LYS A N 1
ATOM 998 C CA . LYS A 1 119 ? 1.219 -3.431 10.292 1.00 97.69 119 LYS A CA 1
ATOM 999 C C . LYS A 1 119 ? 0.700 -3.183 8.880 1.00 97.69 119 LYS A C 1
ATOM 1001 O O . LYS A 1 119 ? 0.281 -4.121 8.204 1.00 97.69 119 LYS A O 1
ATOM 1006 N N . VAL A 1 120 ? 0.775 -1.936 8.438 1.00 98.62 120 VAL A N 1
ATOM 1007 C CA . VAL A 1 120 ? 0.371 -1.537 7.091 1.00 98.62 120 VAL A CA 1
ATOM 1008 C C . VAL A 1 120 ? 1.560 -1.686 6.158 1.00 98.62 120 VAL A C 1
ATOM 1010 O O . VAL A 1 120 ? 2.666 -1.254 6.484 1.00 98.62 120 VAL A O 1
ATOM 1013 N N . ILE A 1 121 ? 1.350 -2.302 5.002 1.00 98.56 121 ILE A N 1
ATOM 1014 C CA . ILE A 1 121 ? 2.379 -2.498 3.987 1.00 98.56 121 ILE A CA 1
ATOM 1015 C C . ILE A 1 121 ? 1.792 -2.121 2.638 1.00 98.56 121 ILE A C 1
ATOM 1017 O O . ILE A 1 121 ? 0.780 -2.676 2.216 1.00 98.56 121 ILE A O 1
ATOM 1021 N N . THR A 1 122 ? 2.440 -1.190 1.953 1.00 98.62 122 THR A N 1
ATOM 1022 C CA . THR A 1 122 ? 2.019 -0.762 0.619 1.00 98.62 122 THR A CA 1
ATOM 1023 C C . THR A 1 122 ? 2.802 -1.504 -0.451 1.00 98.62 122 THR A C 1
ATOM 1025 O O . THR A 1 122 ? 4.012 -1.695 -0.324 1.00 98.62 122 THR A O 1
ATOM 1028 N N . LEU A 1 123 ? 2.127 -1.919 -1.516 1.00 98.25 123 LEU A N 1
ATOM 1029 C CA . LEU A 1 123 ? 2.712 -2.656 -2.637 1.00 98.25 123 LEU A CA 1
ATOM 1030 C C . LEU A 1 123 ? 2.022 -2.276 -3.951 1.00 98.25 123 LEU A C 1
ATOM 1032 O O . LEU A 1 123 ? 1.103 -1.461 -3.943 1.00 98.25 123 LEU A O 1
ATOM 1036 N N . LEU A 1 124 ? 2.483 -2.850 -5.063 1.00 98.06 124 LEU A N 1
ATOM 1037 C CA . LEU A 1 124 ? 1.798 -2.793 -6.358 1.00 98.06 124 LEU A CA 1
ATOM 1038 C C . LEU A 1 124 ? 1.504 -4.225 -6.813 1.00 98.06 124 LEU A C 1
ATOM 1040 O O . LEU A 1 124 ? 2.379 -5.090 -6.695 1.00 98.06 124 LEU A O 1
ATOM 1044 N N . SER A 1 125 ? 0.292 -4.467 -7.302 1.00 95.75 125 SER A N 1
ATOM 1045 C CA . SER A 1 125 ? -0.232 -5.787 -7.668 1.00 95.75 125 SER A CA 1
ATOM 1046 C C . SER A 1 125 ? -0.560 -5.932 -9.158 1.00 95.75 125 SER A C 1
ATOM 1048 O O . SER A 1 125 ? -1.242 -6.881 -9.536 1.00 95.75 125 SER A O 1
ATOM 1050 N N . ASN A 1 126 ? -0.082 -5.011 -10.001 1.00 94.56 126 ASN A N 1
ATOM 1051 C CA . ASN A 1 126 ? -0.467 -4.898 -11.411 1.00 94.56 126 ASN A CA 1
ATOM 1052 C C . ASN A 1 126 ? -1.977 -4.675 -11.578 1.00 94.56 126 ASN A C 1
ATOM 1054 O O . ASN A 1 126 ? -2.611 -5.257 -12.456 1.00 94.56 126 ASN A O 1
ATOM 1058 N N . VAL A 1 127 ? -2.541 -3.809 -10.732 1.00 94.81 127 VAL A N 1
ATOM 1059 C CA . VAL A 1 127 ? -3.964 -3.441 -10.732 1.00 94.81 127 VAL A CA 1
ATOM 1060 C C . VAL A 1 127 ? -4.871 -4.665 -10.512 1.00 94.81 127 VAL A C 1
ATOM 1062 O O . VAL A 1 127 ? -5.925 -4.808 -11.136 1.00 94.81 127 VAL A O 1
ATOM 1065 N N . ASP A 1 128 ? -4.473 -5.565 -9.602 1.00 95.69 128 ASP A N 1
ATOM 1066 C CA . ASP A 1 128 ? -5.367 -6.612 -9.094 1.00 95.69 128 ASP A CA 1
ATOM 1067 C C . ASP A 1 128 ? -6.455 -5.973 -8.221 1.00 95.69 128 ASP A C 1
ATOM 1069 O O . ASP A 1 128 ? -6.334 -5.838 -6.999 1.00 95.69 128 ASP A O 1
ATOM 1073 N N . TYR A 1 129 ? -7.520 -5.543 -8.890 1.00 92.69 129 TYR A N 1
ATOM 1074 C CA . TYR A 1 129 ? -8.630 -4.828 -8.282 1.00 92.69 129 TYR A CA 1
ATOM 1075 C C . TYR A 1 129 ? -9.588 -5.735 -7.503 1.00 92.69 129 TYR A C 1
ATOM 1077 O O . TYR A 1 129 ? -10.509 -5.231 -6.850 1.00 92.69 129 TYR A O 1
ATOM 1085 N N . GLU A 1 130 ? -9.416 -7.053 -7.576 1.00 93.00 130 GLU A N 1
ATOM 1086 C CA . GLU A 1 130 ? -10.146 -7.999 -6.734 1.00 93.00 130 GLU A CA 1
ATOM 1087 C C . GLU A 1 130 ? -9.477 -8.111 -5.357 1.00 93.00 130 GLU A C 1
ATOM 1089 O O . GLU A 1 130 ? -10.172 -8.272 -4.358 1.00 93.00 130 GLU A O 1
ATOM 1094 N N . ASN A 1 131 ? -8.153 -7.912 -5.287 1.00 94.25 131 ASN A N 1
ATOM 1095 C CA . ASN A 1 131 ? -7.347 -8.021 -4.064 1.00 94.25 131 ASN A CA 1
ATOM 1096 C C . ASN A 1 131 ? -6.598 -6.717 -3.720 1.00 94.25 131 ASN A C 1
ATOM 1098 O O . ASN A 1 131 ? -5.423 -6.723 -3.344 1.00 94.25 131 ASN A O 1
ATOM 1102 N N . ARG A 1 132 ? -7.278 -5.569 -3.839 1.00 95.44 132 ARG A N 1
ATOM 1103 C CA . ARG A 1 132 ? -6.691 -4.231 -3.591 1.00 95.44 132 ARG A CA 1
ATOM 1104 C C . ARG A 1 132 ? -6.169 -4.079 -2.169 1.00 95.44 132 ARG A C 1
ATOM 1106 O O . ARG A 1 132 ? -5.135 -3.451 -1.947 1.00 95.44 132 ARG A O 1
ATOM 1113 N N . VAL A 1 133 ? -6.918 -4.636 -1.222 1.00 97.88 133 VAL A N 1
ATOM 1114 C CA . VAL A 1 133 ? -6.596 -4.658 0.196 1.00 97.88 133 VAL A CA 1
ATOM 1115 C C . VAL A 1 133 ? -6.715 -6.089 0.686 1.00 97.88 133 VAL A C 1
ATOM 1117 O O . VAL A 1 133 ? -7.736 -6.737 0.477 1.00 97.88 133 VAL A O 1
ATOM 1120 N N . VAL A 1 134 ? -5.678 -6.567 1.366 1.00 96.88 134 VAL A N 1
ATOM 1121 C CA . VAL A 1 134 ? -5.696 -7.868 2.037 1.00 96.88 134 VAL A CA 1
ATOM 1122 C C . VAL A 1 134 ? -5.392 -7.641 3.507 1.00 96.88 134 VAL A C 1
ATOM 1124 O O . VAL A 1 134 ? -4.302 -7.189 3.864 1.00 96.88 134 VAL A O 1
ATOM 1127 N N . TYR A 1 135 ? -6.364 -7.954 4.356 1.00 96.81 135 TYR A N 1
ATOM 1128 C CA . TYR A 1 135 ? -6.191 -7.999 5.800 1.00 96.81 135 TYR A CA 1
ATOM 1129 C C . TYR A 1 135 ? -6.022 -9.458 6.223 1.00 96.81 135 TYR A C 1
ATOM 1131 O O . TYR A 1 135 ? -6.850 -10.298 5.886 1.00 96.81 135 TYR A O 1
ATOM 1139 N N . ALA A 1 136 ? -4.913 -9.767 6.890 1.00 92.19 136 ALA A N 1
ATOM 1140 C CA . ALA A 1 136 ? -4.611 -11.116 7.352 1.00 92.19 136 ALA A CA 1
ATOM 1141 C C . ALA A 1 136 ? -3.869 -11.053 8.690 1.00 92.19 136 ALA A C 1
ATOM 1143 O O . ALA A 1 136 ? -2.706 -10.635 8.755 1.00 92.19 136 ALA A O 1
ATOM 1144 N N . ASP A 1 137 ? -4.548 -11.474 9.758 1.00 86.62 137 ASP A N 1
ATOM 1145 C CA . ASP A 1 137 ? -4.080 -11.465 11.147 1.00 86.62 137 ASP A CA 1
ATOM 1146 C C . ASP A 1 137 ? -3.604 -10.077 11.630 1.00 86.62 137 ASP A C 1
ATOM 1148 O O . ASP A 1 137 ? -4.332 -9.289 12.234 1.00 86.62 137 ASP A O 1
ATOM 1152 N N . SER A 1 138 ? -2.325 -9.784 11.391 1.00 93.31 138 SER A N 1
ATOM 1153 C CA . SER A 1 138 ? -1.619 -8.584 11.850 1.00 93.31 138 SER A CA 1
ATOM 1154 C C . SER A 1 138 ? -1.057 -7.744 10.708 1.00 93.31 138 SER A C 1
ATOM 1156 O O . SER A 1 138 ? -0.401 -6.734 10.970 1.00 93.31 138 SER A O 1
ATOM 1158 N N . LEU A 1 139 ? -1.293 -8.149 9.460 1.00 95.94 139 LEU A N 1
ATOM 1159 C CA . LEU A 1 139 ? -0.831 -7.466 8.261 1.00 95.94 139 LEU A CA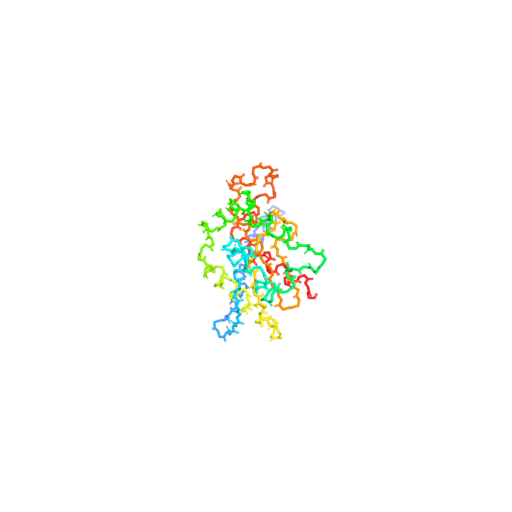 1
ATOM 1160 C C . LEU A 1 139 ? -2.019 -6.874 7.507 1.00 95.94 139 LEU A C 1
ATOM 1162 O O . LEU A 1 139 ? -3.047 -7.525 7.335 1.00 95.94 139 LEU A O 1
ATOM 1166 N N . LEU A 1 140 ? -1.841 -5.646 7.034 1.00 98.06 140 LEU A N 1
ATOM 1167 C CA . LEU A 1 140 ? -2.737 -4.980 6.103 1.00 98.06 140 LEU A CA 1
ATOM 1168 C C . LEU A 1 140 ? -1.934 -4.601 4.862 1.00 98.06 140 LEU A C 1
ATOM 1170 O O . LEU A 1 140 ? -1.099 -3.698 4.908 1.00 98.06 140 LEU A O 1
ATOM 1174 N N . LEU A 1 141 ? -2.168 -5.319 3.772 1.00 98.25 141 LEU A N 1
ATOM 1175 C CA . LEU A 1 141 ? -1.550 -5.075 2.476 1.00 98.25 141 LEU A CA 1
ATOM 1176 C C . LEU A 1 141 ? -2.442 -4.122 1.676 1.00 98.25 141 LEU A C 1
ATOM 1178 O O . LEU A 1 141 ? -3.635 -4.386 1.555 1.00 98.25 141 LEU A O 1
ATOM 1182 N N . ILE A 1 142 ? -1.877 -3.040 1.136 1.00 98.69 142 ILE A N 1
ATOM 1183 C CA . ILE A 1 142 ? -2.598 -2.053 0.316 1.00 98.69 142 ILE A CA 1
ATOM 1184 C C . ILE A 1 142 ? -1.884 -1.898 -1.030 1.00 98.69 142 ILE A C 1
ATOM 1186 O O . ILE A 1 142 ? -0.733 -1.458 -1.086 1.00 98.69 142 ILE A O 1
ATOM 1190 N N . SER A 1 143 ? -2.577 -2.235 -2.114 1.00 98.19 143 SER A N 1
ATOM 1191 C CA . SER A 1 143 ? -2.068 -2.166 -3.486 1.00 98.19 143 SER A CA 1
ATOM 1192 C C . SER A 1 143 ? -2.340 -0.782 -4.091 1.00 98.19 143 SER A C 1
ATOM 1194 O O . SER A 1 143 ? -3.438 -0.508 -4.578 1.00 98.19 143 SER A O 1
ATOM 1196 N N . LEU A 1 144 ? -1.360 0.127 -4.017 1.00 98.62 144 LEU A N 1
ATOM 1197 C CA . LEU A 1 144 ? -1.532 1.560 -4.333 1.00 98.62 144 LEU A CA 1
ATOM 1198 C C . LEU A 1 144 ? -1.850 1.841 -5.807 1.00 98.62 144 LEU A C 1
ATOM 1200 O O . LEU A 1 144 ? -2.485 2.843 -6.136 1.00 98.62 144 LEU A O 1
ATOM 1204 N N . ASP A 1 145 ? -1.446 0.937 -6.691 1.00 97.62 145 ASP A N 1
ATOM 1205 C CA . ASP A 1 145 ? -1.747 0.943 -8.120 1.00 97.62 145 ASP A CA 1
ATOM 1206 C C . ASP A 1 145 ? -3.235 0.776 -8.453 1.00 97.62 145 ASP A C 1
ATOM 1208 O O . ASP A 1 145 ? -3.628 0.981 -9.599 1.00 97.62 145 ASP A O 1
ATOM 1212 N N . ASN A 1 146 ? -4.083 0.477 -7.469 1.00 97.69 146 ASN A N 1
ATOM 1213 C CA . ASN A 1 146 ? -5.537 0.461 -7.625 1.00 97.69 146 ASN A CA 1
ATOM 1214 C C . ASN A 1 146 ? -6.200 1.810 -7.305 1.00 97.69 146 ASN A C 1
ATOM 1216 O O . ASN A 1 146 ? -7.417 1.931 -7.422 1.00 97.69 146 ASN A O 1
ATOM 1220 N N . TYR A 1 147 ? -5.423 2.820 -6.900 1.00 98.00 147 TYR A N 1
ATOM 1221 C CA . TYR A 1 147 ? -5.930 4.094 -6.385 1.00 98.00 147 TYR A CA 1
ATOM 1222 C C . TYR A 1 147 ? -5.247 5.305 -7.039 1.00 98.00 147 TYR A C 1
ATOM 1224 O O . TYR A 1 147 ? -4.955 6.299 -6.374 1.00 98.00 147 TYR A O 1
ATOM 1232 N N . LEU A 1 148 ? -4.972 5.243 -8.346 1.00 97.75 148 LEU A N 1
ATOM 1233 C CA . LEU A 1 148 ? -4.250 6.295 -9.081 1.00 97.75 148 LEU A CA 1
ATOM 1234 C C . LEU A 1 148 ? -5.150 7.419 -9.631 1.00 97.75 148 LEU A C 1
ATOM 1236 O O . LEU A 1 148 ? -4.675 8.332 -10.307 1.00 97.75 148 LEU A O 1
ATOM 1240 N N . GLY A 1 149 ? -6.450 7.352 -9.346 1.00 97.00 149 GLY A N 1
ATOM 1241 C CA . GLY A 1 149 ? -7.490 8.210 -9.900 1.00 97.00 149 GLY A CA 1
ATOM 1242 C C . GLY A 1 149 ? -8.158 7.567 -11.113 1.00 97.00 149 GLY A C 1
ATOM 1243 O O . GLY A 1 149 ? -7.493 7.143 -12.052 1.00 97.00 149 GLY A O 1
ATOM 1244 N N . SER A 1 150 ? -9.490 7.556 -11.132 1.00 95.38 150 SER A N 1
ATOM 1245 C CA . SER A 1 150 ? -10.315 6.934 -12.189 1.00 95.38 150 SER A CA 1
ATOM 1246 C C . SER A 1 150 ? -9.988 7.363 -13.632 1.00 95.38 150 SER A C 1
ATOM 1248 O O . SER A 1 150 ? -10.266 6.618 -14.569 1.00 95.38 150 SER A O 1
ATOM 1250 N N . GLY A 1 151 ? -9.400 8.550 -13.820 1.00 95.62 151 GLY A N 1
ATOM 1251 C CA . GLY A 1 151 ? -8.967 9.084 -15.117 1.00 95.62 151 GLY A CA 1
ATOM 1252 C C . GLY A 1 151 ? -7.500 8.819 -15.481 1.00 95.62 151 GLY A C 1
ATOM 1253 O O . GLY A 1 151 ? -7.015 9.401 -16.451 1.00 95.62 151 GLY A O 1
ATOM 1254 N N . ASN A 1 152 ? -6.768 8.021 -14.699 1.00 96.56 152 ASN A N 1
ATOM 1255 C CA . ASN A 1 152 ? -5.398 7.637 -15.028 1.00 96.56 152 ASN A CA 1
ATOM 1256 C C . ASN A 1 152 ? -5.384 6.705 -16.254 1.00 96.56 152 ASN A C 1
ATOM 1258 O O . ASN A 1 152 ? -6.184 5.776 -16.336 1.00 96.56 152 ASN A O 1
ATOM 1262 N N . LYS A 1 153 ? -4.453 6.936 -17.189 1.00 95.31 153 LYS A N 1
ATOM 1263 C CA . LYS A 1 153 ? -4.343 6.183 -18.451 1.00 95.31 153 LYS A CA 1
ATOM 1264 C C . LYS A 1 153 ? -4.041 4.699 -18.264 1.00 95.31 153 LYS A C 1
ATOM 1266 O O . LYS A 1 153 ? -4.403 3.897 -19.115 1.00 95.31 153 LYS A O 1
ATOM 1271 N N . ILE A 1 154 ? -3.427 4.325 -17.140 1.00 94.69 154 ILE A N 1
ATOM 1272 C CA . ILE A 1 154 ? -3.205 2.919 -16.767 1.00 94.69 154 ILE A CA 1
ATOM 1273 C C . ILE A 1 154 ? -4.532 2.142 -16.715 1.00 94.69 154 ILE A C 1
ATOM 1275 O O . ILE A 1 154 ? -4.555 0.924 -16.863 1.00 94.69 154 ILE A O 1
ATOM 1279 N N . TYR A 1 155 ? -5.654 2.848 -16.554 1.00 95.81 155 TYR A N 1
ATOM 1280 C CA . TYR A 1 155 ? -6.983 2.264 -16.451 1.00 95.81 155 TYR A CA 1
ATOM 1281 C C . TYR A 1 155 ? -7.805 2.326 -17.744 1.00 95.81 155 TYR A C 1
ATOM 1283 O O . TYR A 1 155 ? -8.997 2.020 -17.704 1.00 95.81 155 TYR A O 1
ATOM 1291 N N . ASP A 1 156 ? -7.215 2.723 -18.879 1.00 94.56 156 ASP A N 1
ATOM 1292 C CA . ASP A 1 156 ? -7.949 2.927 -20.140 1.00 94.56 156 ASP A CA 1
ATOM 1293 C C . ASP A 1 156 ? -8.660 1.649 -20.627 1.00 94.56 156 ASP A C 1
ATOM 1295 O O . ASP A 1 156 ? -9.766 1.728 -21.165 1.00 94.56 156 ASP A O 1
ATOM 1299 N N . ASP A 1 157 ? -8.078 0.477 -20.358 1.00 93.75 157 ASP A N 1
ATOM 1300 C CA . ASP A 1 157 ? -8.641 -0.826 -20.734 1.00 93.75 157 ASP A CA 1
ATOM 1301 C C . ASP A 1 157 ? -9.644 -1.392 -19.706 1.00 93.75 157 ASP A C 1
ATOM 1303 O O . ASP A 1 157 ? -10.246 -2.447 -19.930 1.00 93.75 157 ASP A O 1
ATOM 1307 N N . PHE A 1 158 ? -9.868 -0.702 -18.581 1.00 94.19 158 PHE A N 1
ATOM 1308 C CA . PHE A 1 158 ? -10.808 -1.141 -17.549 1.00 94.19 158 PHE A CA 1
ATOM 1309 C C . PHE A 1 158 ? -12.224 -0.604 -17.803 1.00 94.19 158 PHE A C 1
ATOM 1311 O O . PHE A 1 158 ? -12.404 0.553 -18.198 1.00 94.19 158 PHE A O 1
ATOM 1318 N N . PRO A 1 159 ? -13.276 -1.392 -17.506 1.00 95.50 159 PRO A N 1
ATOM 1319 C CA . PRO A 1 159 ? -14.646 -0.901 -17.570 1.00 95.50 159 PRO A CA 1
ATOM 1320 C C . PRO A 1 159 ? -14.875 0.315 -16.663 1.00 95.50 159 PRO A C 1
ATOM 1322 O O . PRO A 1 159 ? -14.417 0.351 -15.521 1.00 95.50 159 PRO A O 1
ATOM 1325 N N . GLU A 1 160 ? -15.683 1.273 -17.125 1.00 94.81 160 GLU A N 1
ATOM 1326 C CA . GLU A 1 160 ? -15.936 2.534 -16.408 1.00 94.81 160 GLU A CA 1
ATOM 1327 C C . GLU A 1 160 ? -16.424 2.317 -14.963 1.00 94.81 160 GLU A C 1
ATOM 1329 O O . GLU A 1 160 ? -15.980 2.979 -14.028 1.00 94.81 160 GLU A O 1
ATOM 1334 N N . TYR A 1 161 ? -17.310 1.338 -14.756 1.00 93.38 161 TYR A N 1
ATOM 1335 C CA . TYR A 1 161 ? -17.859 1.032 -13.433 1.00 93.38 161 TYR A CA 1
ATOM 1336 C C . TYR A 1 161 ? -16.808 0.491 -12.450 1.00 93.38 161 TYR A C 1
ATOM 1338 O O . TYR A 1 161 ? -16.981 0.637 -11.242 1.00 93.38 161 TYR A O 1
ATOM 1346 N N . ILE A 1 162 ? -15.728 -0.116 -12.955 1.00 93.25 162 ILE A N 1
ATOM 1347 C CA . ILE A 1 162 ? -14.603 -0.596 -12.150 1.00 93.25 162 ILE A CA 1
ATOM 1348 C C . ILE A 1 162 ? -13.694 0.579 -11.796 1.00 93.25 162 ILE A C 1
ATOM 1350 O O . ILE A 1 162 ? -13.460 0.835 -10.611 1.00 93.25 162 ILE A O 1
ATOM 1354 N N . LYS A 1 163 ? -13.239 1.333 -12.805 1.00 94.38 163 LYS A N 1
ATOM 1355 C CA . LYS A 1 163 ? -12.267 2.415 -12.603 1.00 94.38 163 LYS A CA 1
ATOM 1356 C C . LYS A 1 163 ? -12.837 3.614 -11.840 1.00 94.38 163 LYS A C 1
ATOM 1358 O O . LYS A 1 163 ? -12.085 4.329 -11.190 1.00 94.38 163 LYS A O 1
ATOM 1363 N N . ASN A 1 164 ? -14.162 3.788 -11.795 1.00 93.94 164 ASN A N 1
ATOM 1364 C CA . ASN A 1 164 ? -14.818 4.757 -10.905 1.00 93.94 164 ASN A CA 1
ATOM 1365 C C . ASN A 1 164 ? -14.497 4.541 -9.414 1.00 93.94 164 ASN A C 1
ATOM 1367 O O . ASN A 1 164 ? -14.635 5.474 -8.626 1.00 93.94 164 ASN A O 1
ATOM 1371 N N . ASN A 1 165 ? -14.042 3.346 -9.026 1.00 94.19 165 ASN A N 1
ATOM 1372 C CA . ASN A 1 165 ? -13.586 3.046 -7.668 1.00 94.19 165 ASN A CA 1
ATOM 1373 C C . ASN A 1 165 ? -12.058 3.137 -7.506 1.00 94.19 165 ASN A C 1
ATOM 1375 O O . ASN A 1 165 ? -11.542 2.794 -6.450 1.00 94.19 165 ASN A O 1
ATOM 1379 N N . PHE A 1 166 ? -11.312 3.577 -8.523 1.00 96.44 166 PHE A N 1
ATOM 1380 C CA . PHE A 1 166 ? -9.844 3.610 -8.491 1.00 96.44 166 PHE A CA 1
ATOM 1381 C C . PHE A 1 166 ? -9.317 4.956 -7.989 1.00 96.44 166 PHE A C 1
ATOM 1383 O O . PHE A 1 166 ? -8.438 5.565 -8.591 1.00 96.44 166 PHE A O 1
ATOM 1390 N N . ASN A 1 167 ? -9.899 5.478 -6.910 1.00 96.25 167 ASN A N 1
ATOM 1391 C CA . ASN A 1 167 ? -9.577 6.802 -6.378 1.00 96.25 167 ASN A CA 1
ATOM 1392 C C . ASN A 1 167 ? -8.984 6.689 -4.976 1.00 96.25 167 ASN A C 1
ATOM 1394 O O . ASN A 1 167 ? -9.400 5.832 -4.207 1.00 96.25 167 ASN A O 1
ATOM 1398 N N . ARG A 1 168 ? -8.070 7.598 -4.637 1.00 96.56 168 ARG A N 1
ATOM 1399 C CA . ARG A 1 168 ? -7.391 7.691 -3.336 1.00 96.56 168 ARG A CA 1
ATOM 1400 C C . ARG A 1 168 ? -8.328 7.504 -2.134 1.00 96.56 168 ARG A C 1
ATOM 1402 O O . ARG A 1 168 ? -8.089 6.638 -1.303 1.00 96.56 168 ARG A O 1
ATOM 1409 N N . ASP A 1 169 ? -9.453 8.214 -2.120 1.00 94.94 169 ASP A N 1
ATOM 1410 C CA . ASP A 1 169 ? -10.438 8.200 -1.026 1.00 94.94 169 ASP A CA 1
ATOM 1411 C C . ASP A 1 169 ? -11.093 6.818 -0.794 1.00 94.94 169 ASP A C 1
ATOM 1413 O O . ASP A 1 169 ? -11.768 6.595 0.212 1.00 94.94 169 ASP A O 1
ATOM 1417 N N . ARG A 1 170 ? -10.921 5.863 -1.722 1.00 97.06 170 ARG A N 1
ATOM 1418 C CA . ARG A 1 170 ? -11.407 4.484 -1.573 1.00 97.06 170 ARG A CA 1
ATOM 1419 C C . ARG A 1 170 ? -10.527 3.622 -0.677 1.00 97.06 170 ARG A C 1
ATOM 1421 O O . ARG A 1 170 ? -11.044 2.632 -0.172 1.00 97.06 170 ARG A O 1
ATOM 1428 N N . ILE A 1 171 ? -9.270 3.999 -0.425 1.00 98.38 171 ILE A N 1
ATOM 1429 C CA . ILE A 1 171 ? -8.346 3.216 0.411 1.00 98.38 171 ILE A CA 1
ATOM 1430 C C . ILE A 1 171 ? -8.974 2.921 1.775 1.00 98.38 171 ILE A C 1
ATOM 1432 O O . ILE A 1 171 ? -9.082 1.766 2.173 1.00 98.38 171 ILE A O 1
ATOM 1436 N N . VAL A 1 172 ? -9.446 3.952 2.478 1.00 97.69 172 VAL A N 1
ATOM 1437 C CA . VAL A 1 172 ? -10.005 3.811 3.834 1.00 97.69 172 VAL A CA 1
ATOM 1438 C C . VAL A 1 172 ? -11.269 2.952 3.832 1.00 97.69 172 VAL A C 1
ATOM 1440 O O . VAL A 1 172 ? -11.475 2.153 4.745 1.00 97.69 172 VAL A O 1
ATOM 1443 N N . VAL A 1 173 ? -12.103 3.086 2.797 1.00 97.06 173 VAL A N 1
ATOM 1444 C CA . VAL A 1 173 ? -13.340 2.308 2.655 1.00 97.06 173 VAL A CA 1
ATOM 1445 C C . VAL A 1 173 ? -13.027 0.830 2.443 1.00 97.06 173 VAL A C 1
ATOM 1447 O O . VAL A 1 173 ? -13.578 -0.011 3.149 1.00 97.06 173 VAL A O 1
ATOM 1450 N N . ASP A 1 174 ? -12.115 0.523 1.524 1.00 98.00 174 ASP A N 1
ATOM 1451 C CA . ASP A 1 174 ? -11.729 -0.854 1.213 1.00 98.00 174 ASP A CA 1
ATOM 1452 C C . ASP A 1 174 ? -10.992 -1.502 2.404 1.00 98.00 174 ASP A C 1
ATOM 1454 O O . ASP A 1 174 ? -11.182 -2.683 2.687 1.00 98.00 174 ASP A O 1
ATOM 1458 N N . VAL A 1 175 ? -10.215 -0.727 3.172 1.00 98.38 175 VAL A N 1
ATOM 1459 C CA . VAL A 1 175 ? -9.606 -1.189 4.431 1.00 98.38 175 VAL A CA 1
ATOM 1460 C C . VAL A 1 175 ? -10.657 -1.490 5.495 1.00 98.38 175 VAL A C 1
ATOM 1462 O O . VAL A 1 175 ? -10.569 -2.524 6.162 1.00 98.38 175 VAL A O 1
ATOM 1465 N N . ALA A 1 176 ? -11.654 -0.622 5.666 1.00 97.31 176 ALA A N 1
ATOM 1466 C CA . ALA A 1 176 ? -12.740 -0.863 6.610 1.00 97.31 176 ALA A CA 1
ATOM 1467 C C . ALA A 1 176 ? -13.535 -2.127 6.241 1.00 97.31 176 ALA A C 1
ATOM 1469 O O . ALA A 1 176 ? -13.867 -2.921 7.121 1.00 97.31 176 ALA A O 1
ATOM 1470 N N . GLU A 1 177 ? -13.799 -2.334 4.949 1.00 96.62 177 GLU A N 1
ATOM 1471 C CA . GLU A 1 177 ? -14.477 -3.524 4.429 1.00 96.62 177 GLU A CA 1
ATOM 1472 C C . GLU A 1 177 ? -13.656 -4.800 4.655 1.00 96.62 177 GLU A C 1
ATOM 1474 O O . GLU A 1 177 ? -14.197 -5.793 5.149 1.00 96.62 177 GLU A O 1
ATOM 1479 N N . ALA A 1 178 ? -12.348 -4.765 4.379 1.00 96.88 178 ALA A N 1
ATOM 1480 C CA . ALA A 1 178 ? -11.452 -5.898 4.595 1.00 96.88 178 ALA A CA 1
ATOM 1481 C C . ALA A 1 178 ? -11.378 -6.304 6.076 1.00 96.88 178 ALA A C 1
ATOM 1483 O O . ALA A 1 178 ? -11.500 -7.483 6.398 1.00 96.88 178 ALA A O 1
ATOM 1484 N N . ILE A 1 179 ? -11.243 -5.335 6.991 1.00 96.19 179 ILE A N 1
ATOM 1485 C CA . ILE A 1 179 ? -11.215 -5.615 8.435 1.00 96.19 179 ILE A CA 1
ATOM 1486 C C . ILE A 1 179 ? -12.579 -6.109 8.931 1.00 96.19 179 ILE A C 1
ATOM 1488 O O . ILE A 1 179 ? -12.641 -7.008 9.764 1.00 96.19 179 ILE A O 1
ATOM 1492 N N . GLY A 1 180 ? -13.676 -5.529 8.438 1.00 93.06 180 GLY A N 1
ATOM 1493 C CA . GLY A 1 180 ? -15.028 -5.914 8.843 1.00 93.06 180 GLY A CA 1
ATOM 1494 C C . GLY A 1 180 ? -15.448 -7.305 8.362 1.00 93.06 180 GLY A C 1
ATOM 1495 O O . GLY A 1 180 ? -16.279 -7.935 9.009 1.00 93.06 180 GLY A O 1
ATOM 1496 N N . SER A 1 181 ? -14.880 -7.784 7.253 1.00 88.94 181 SER A N 1
ATOM 1497 C CA . SER A 1 181 ? -15.203 -9.094 6.669 1.00 88.94 181 SER A CA 1
ATOM 1498 C C . SER A 1 181 ? -14.438 -10.263 7.301 1.00 88.94 181 SER A C 1
ATOM 1500 O O . SER A 1 181 ? -14.840 -11.408 7.114 1.00 88.94 181 SER A O 1
ATOM 1502 N N . ASP A 1 182 ? -13.354 -9.984 8.032 1.00 77.38 182 ASP A N 1
ATOM 1503 C CA . ASP A 1 182 ? -12.504 -10.987 8.701 1.00 77.38 182 ASP A CA 1
ATOM 1504 C C . ASP A 1 182 ? -12.929 -11.266 10.165 1.00 77.38 182 ASP A C 1
ATOM 1506 O O . ASP A 1 182 ? -12.307 -12.075 10.853 1.00 77.38 182 ASP A O 1
ATOM 1510 N N . GLN A 1 183 ? -13.980 -10.591 10.660 1.00 58.56 183 GLN A N 1
ATOM 1511 C CA . GLN A 1 183 ? -14.523 -10.760 12.022 1.00 58.56 183 GLN A CA 1
ATOM 1512 C C . GLN A 1 183 ? -15.505 -11.927 12.174 1.00 58.56 183 GLN A C 1
ATOM 1514 O O . GLN A 1 183 ? -16.326 -12.166 11.259 1.00 58.56 183 GLN A O 1
#

pLDDT: mean 91.38, std 11.66, range [52.56, 98.69]

Secondary structure (DSSP, 8-state):
-HHHHHHHHHHHHHH------------TT------EEEHHHHHHT--GGGHHHHHHH-GGGS-TTS-HHHHHHHHH-HHHHHHHHHHHHHHSS-HHHHHHHHHHHHHHHHH-TT--PPEEEEE--SS-TTSSEEEETTEEEEEGGG-S-TT-GGGTTS-HHHHTT-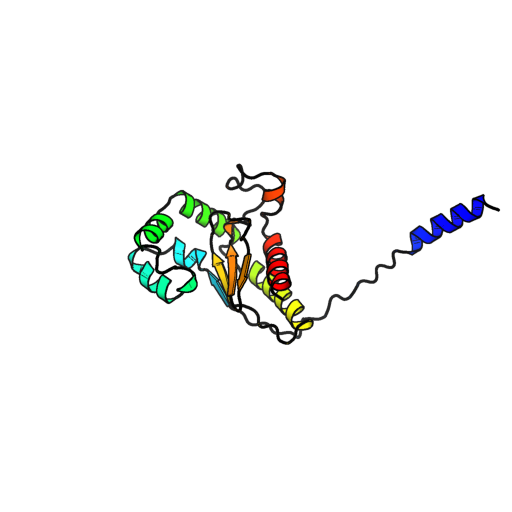STTHHHHHHHHHHHHT-

Sequence (183 aa):
MSRYFYFLLLAILFFSCTKENKQDVDVSGIDVNFNVERFDQAYYTSKSEQLPALKEKFPYLFPVQTPDSIWIAKINDTDEQELFAESQKIYSDFETEKEELADLFKHIKYYYPAFKAPKVITLLSNVDYENRVVYADSLLLISLDNYLGSGNKIYDDFPEYIKNNFNRDRIVVDVAEAIGSDQ